Protein AF-A0A392UP34-F1 (afdb_monomer_lite)

Sequence (48 aa):
MEDVSMGMWVERFNHTVSAVQYSHSWKFCQYGCMDGYFTAHYQSPRQM

Foldseek 3Di:
DVLVVVVVVLVVCCVPPHNDDDDDDPLDDPVNPDPNHDDDPHDDPVND

Structure (mmCIF, N/CA/C/O backbone):
data_AF-A0A392UP34-F1
#
_entry.id   AF-A0A392UP34-F1
#
loop_
_atom_site.group_PDB
_atom_site.id
_atom_site.type_symbol
_atom_site.label_atom_id
_atom_site.label_alt_id
_atom_site.label_comp_id
_atom_site.label_asym_id
_atom_site.label_entity_id
_atom_site.label_seq_id
_atom_site.pdbx_PDB_ins_code
_atom_site.Cartn_x
_atom_site.Cartn_y
_atom_site.Cartn_z
_atom_site.occupancy
_atom_site.B_iso_or_equiv
_atom_site.auth_seq_id
_atom_site.auth_comp_id
_atom_site.auth_asym_id
_atom_site.auth_atom_id
_atom_site.pdbx_PDB_model_num
ATOM 1 N N . MET A 1 1 ? 1.658 12.627 2.017 1.00 66.38 1 MET A N 1
ATOM 2 C CA . MET A 1 1 ? 1.017 12.195 3.282 1.00 66.38 1 MET A CA 1
ATOM 3 C C . MET A 1 1 ? -0.095 11.167 3.041 1.00 66.38 1 MET A C 1
ATOM 5 O O . MET A 1 1 ? -0.478 10.477 3.976 1.00 66.38 1 MET A O 1
ATOM 9 N N . GLU A 1 2 ? -0.564 11.009 1.799 1.00 76.12 2 GLU A N 1
ATOM 10 C CA . GLU A 1 2 ? -1.617 10.059 1.408 1.00 76.12 2 GLU A CA 1
ATOM 11 C C . GLU A 1 2 ? -1.225 8.594 1.679 1.00 76.12 2 GLU A C 1
ATOM 13 O O . GLU A 1 2 ? -1.994 7.841 2.274 1.00 76.12 2 GLU A O 1
ATOM 18 N N . ASP A 1 3 ? 0.020 8.215 1.384 1.00 73.81 3 ASP A N 1
ATOM 19 C CA . ASP A 1 3 ? 0.533 6.859 1.627 1.00 73.81 3 ASP A CA 1
ATOM 20 C C . ASP A 1 3 ? 0.583 6.474 3.114 1.00 73.81 3 ASP A C 1
ATOM 22 O O . ASP A 1 3 ? 0.319 5.328 3.484 1.00 73.81 3 ASP A O 1
ATOM 26 N N . VAL A 1 4 ? 0.855 7.448 3.992 1.00 80.69 4 VAL A N 1
ATOM 27 C CA . VAL A 1 4 ? 0.819 7.256 5.452 1.00 80.69 4 VAL A CA 1
ATOM 28 C C . VAL A 1 4 ? -0.620 7.056 5.920 1.00 80.69 4 VAL A C 1
ATOM 30 O O . VAL A 1 4 ? -0.892 6.156 6.714 1.00 80.69 4 VAL A O 1
ATOM 33 N N . SER A 1 5 ? -1.560 7.859 5.408 1.00 86.31 5 SER A N 1
ATOM 34 C CA . SER A 1 5 ? -2.978 7.698 5.744 1.00 86.31 5 SER A CA 1
ATOM 35 C C . SER A 1 5 ? -3.550 6.367 5.263 1.00 86.31 5 SER A C 1
ATOM 37 O O . SER A 1 5 ? -4.315 5.746 5.999 1.00 86.31 5 SER A O 1
ATOM 39 N N . MET A 1 6 ? -3.125 5.888 4.090 1.00 86.44 6 MET A N 1
ATOM 40 C CA . MET A 1 6 ? -3.512 4.570 3.590 1.00 86.44 6 MET A CA 1
ATOM 41 C C . MET A 1 6 ? -2.975 3.460 4.496 1.00 86.44 6 MET A C 1
ATOM 43 O O . MET A 1 6 ? -3.727 2.555 4.844 1.00 86.44 6 MET A O 1
ATOM 47 N N . GLY A 1 7 ? -1.725 3.564 4.961 1.00 86.56 7 GLY A N 1
ATOM 48 C CA . GLY A 1 7 ? -1.155 2.618 5.926 1.00 86.56 7 GLY A CA 1
ATOM 49 C C . GLY A 1 7 ? -1.947 2.546 7.237 1.00 86.56 7 GLY A C 1
ATOM 50 O O . GLY A 1 7 ? -2.341 1.459 7.661 1.00 86.56 7 GLY A O 1
ATOM 51 N N . MET A 1 8 ? -2.263 3.700 7.836 1.00 90.00 8 MET A N 1
ATOM 52 C CA . MET A 1 8 ? -3.073 3.761 9.064 1.00 90.00 8 MET A CA 1
ATOM 53 C C . MET A 1 8 ? -4.490 3.210 8.862 1.00 90.00 8 MET A C 1
ATOM 55 O O . MET A 1 8 ? -5.070 2.610 9.768 1.00 90.00 8 MET A O 1
ATOM 59 N N . TRP A 1 9 ? -5.077 3.423 7.683 1.00 92.25 9 TRP A N 1
ATOM 60 C CA . TRP A 1 9 ? -6.396 2.886 7.369 1.00 92.25 9 TRP A CA 1
ATOM 61 C C . TRP A 1 9 ? -6.371 1.361 7.220 1.00 92.25 9 TRP A C 1
ATOM 63 O O . TRP A 1 9 ? -7.226 0.692 7.799 1.00 92.25 9 TRP A O 1
ATOM 73 N N . VAL A 1 10 ? -5.377 0.807 6.516 1.00 89.81 10 VAL A N 1
ATOM 74 C CA . VAL A 1 10 ? -5.207 -0.648 6.353 1.00 89.81 10 VAL A CA 1
ATOM 75 C C . VAL A 1 10 ? -5.023 -1.330 7.708 1.00 89.81 10 VAL A C 1
ATOM 77 O O . VAL A 1 10 ? -5.648 -2.360 7.960 1.00 89.81 10 VAL A O 1
ATOM 80 N N . GLU A 1 11 ? -4.232 -0.736 8.606 1.00 91.38 11 GLU A N 1
ATOM 81 C CA . GLU A 1 11 ? -4.069 -1.223 9.979 1.00 91.38 11 GLU A CA 1
ATOM 82 C C . GLU A 1 11 ? -5.420 -1.276 10.707 1.00 91.38 11 GLU A C 1
ATOM 84 O O . GLU A 1 11 ? -5.831 -2.333 11.191 1.00 91.38 11 GLU A O 1
ATOM 89 N N . ARG A 1 12 ? -6.168 -0.166 10.720 1.00 94.12 12 ARG A N 1
ATOM 90 C CA . ARG A 1 12 ? -7.494 -0.118 11.357 1.00 94.12 12 ARG A CA 1
ATOM 91 C C . ARG A 1 12 ? -8.460 -1.132 10.753 1.00 94.12 12 ARG A C 1
ATOM 93 O O . ARG A 1 12 ? -9.155 -1.816 11.501 1.00 94.12 12 ARG A O 1
ATOM 100 N N . PHE A 1 13 ? -8.508 -1.252 9.430 1.00 94.31 13 PHE A N 1
ATOM 101 C CA . PHE A 1 13 ? -9.386 -2.187 8.727 1.00 94.31 13 PHE A CA 1
ATOM 102 C C . PHE A 1 13 ? -9.076 -3.647 9.083 1.00 94.31 13 PHE A C 1
ATOM 104 O O . PHE A 1 13 ? -9.999 -4.413 9.370 1.00 94.31 13 PHE A O 1
ATOM 111 N N . ASN A 1 14 ? -7.789 -4.003 9.156 1.00 93.50 14 ASN A N 1
ATOM 112 C CA . ASN A 1 14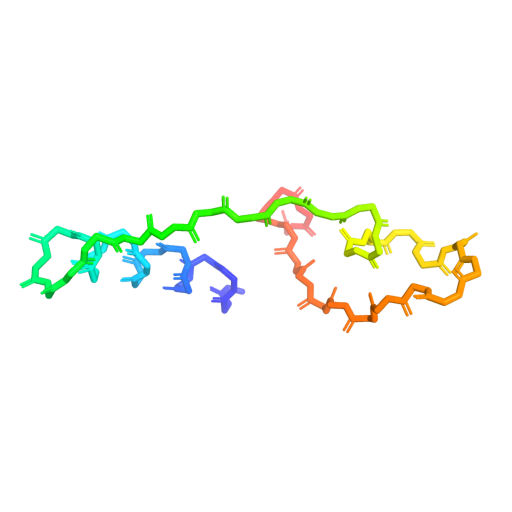 ? -7.334 -5.334 9.556 1.00 93.50 14 ASN A CA 1
ATOM 113 C C . ASN A 1 14 ? -7.816 -5.717 10.965 1.00 93.50 14 ASN A C 1
ATOM 115 O O . ASN A 1 14 ? -8.169 -6.867 11.215 1.00 93.50 14 ASN A O 1
ATOM 119 N N . HIS A 1 15 ? 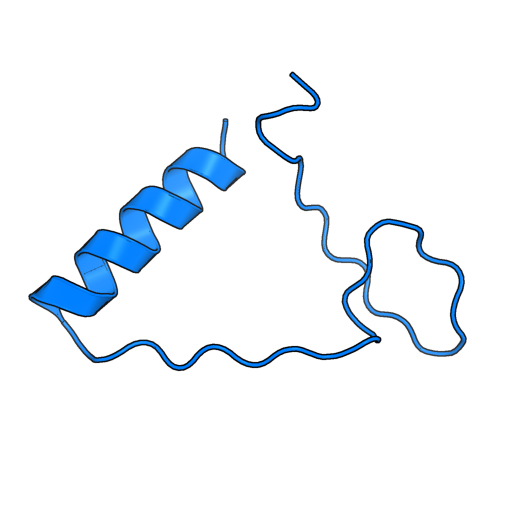-7.853 -4.743 11.879 1.00 92.50 15 HIS A N 1
ATOM 120 C CA . HIS A 1 15 ? -8.276 -4.951 13.264 1.00 92.50 15 HIS A CA 1
ATOM 121 C C . HIS A 1 15 ? -9.792 -4.885 13.486 1.00 92.50 15 HIS A C 1
ATOM 123 O O . HIS A 1 15 ? -10.271 -5.429 14.478 1.00 92.50 15 HIS A O 1
ATOM 129 N N . THR A 1 16 ? -10.544 -4.204 12.617 1.00 94.62 16 THR A N 1
ATOM 130 C CA . THR A 1 16 ? -11.956 -3.871 12.888 1.00 94.62 16 THR A CA 1
ATOM 131 C C . THR A 1 16 ? -12.956 -4.525 11.947 1.00 94.62 16 THR A C 1
ATOM 133 O O . THR A 1 16 ? -14.088 -4.759 12.362 1.00 94.62 16 THR A O 1
ATOM 136 N N . VAL A 1 17 ? -12.572 -4.824 10.703 1.00 95.62 17 VAL A N 1
ATOM 137 C CA . VAL A 1 17 ? -13.5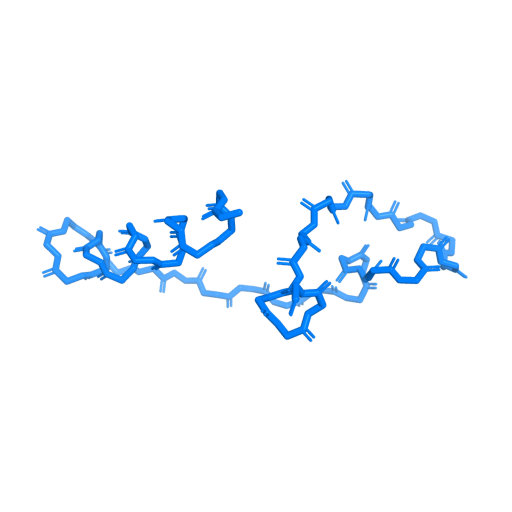10 -5.297 9.674 1.00 95.62 17 VAL A CA 1
ATOM 138 C C . VAL A 1 17 ? -13.172 -6.710 9.221 1.00 95.62 17 VAL A C 1
ATOM 140 O O . VAL A 1 17 ? -14.019 -7.597 9.299 1.00 95.62 17 VAL A O 1
ATOM 143 N N . SER A 1 18 ? -11.951 -6.940 8.734 1.00 94.69 18 SER A N 1
ATOM 144 C CA . SER A 1 18 ? -11.546 -8.253 8.217 1.00 94.69 18 SER A CA 1
ATOM 145 C C . SER A 1 18 ? -10.035 -8.358 8.045 1.00 94.69 18 SER A C 1
ATOM 147 O O . SER A 1 18 ? -9.375 -7.353 7.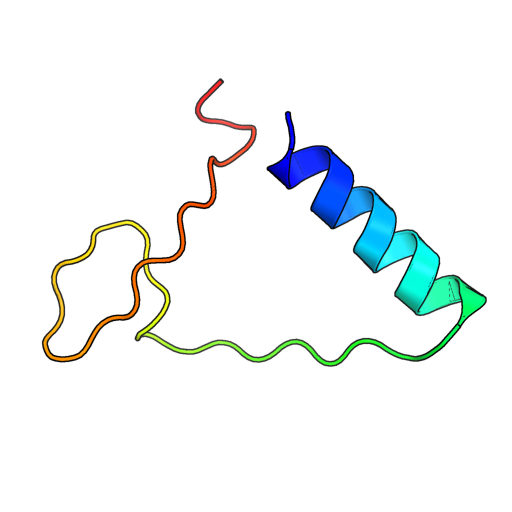790 1.00 94.69 18 SER A O 1
ATOM 149 N N . ALA A 1 19 ? -9.510 -9.584 8.127 1.00 94.12 19 ALA A N 1
ATOM 150 C CA . ALA A 1 19 ? -8.083 -9.849 7.993 1.00 94.12 19 ALA A CA 1
ATOM 151 C C . ALA A 1 19 ? -7.553 -9.467 6.598 1.00 94.12 19 ALA A C 1
ATOM 153 O O . ALA A 1 19 ? -8.031 -9.960 5.574 1.00 94.12 19 ALA A O 1
ATOM 154 N N . VAL A 1 20 ? -6.522 -8.626 6.570 1.00 92.88 20 VAL A N 1
ATOM 155 C CA . VAL A 1 20 ? -5.843 -8.173 5.354 1.00 92.88 20 VAL A CA 1
ATOM 156 C C . VAL A 1 20 ? -4.791 -9.198 4.938 1.00 92.88 20 VAL A C 1
ATOM 158 O O . VAL A 1 20 ? -3.945 -9.602 5.735 1.00 92.88 20 VAL A O 1
ATOM 161 N N . GLN A 1 21 ? -4.824 -9.600 3.668 1.00 92.06 21 GLN A N 1
ATOM 162 C CA . GLN A 1 21 ? -3.816 -10.466 3.058 1.00 92.06 21 GLN A CA 1
ATOM 163 C C . GLN A 1 21 ? -2.821 -9.624 2.259 1.00 92.06 21 GLN A C 1
ATOM 165 O O . GLN A 1 21 ? -3.203 -8.908 1.334 1.00 92.06 21 GLN A O 1
ATOM 170 N N . TYR A 1 22 ? -1.539 -9.739 2.597 1.00 88.06 22 TYR A N 1
ATOM 171 C CA . TYR A 1 22 ? -0.464 -9.042 1.897 1.00 88.06 22 TYR A CA 1
ATOM 172 C C . TYR A 1 22 ? 0.127 -9.945 0.813 1.00 88.06 22 TYR A C 1
ATOM 174 O O . TYR A 1 22 ? 0.594 -11.047 1.098 1.00 88.06 22 TYR A O 1
ATOM 182 N N . SER A 1 23 ? 0.139 -9.467 -0.432 1.00 86.25 23 SER A N 1
ATOM 183 C CA . SER A 1 23 ? 0.781 -10.147 -1.559 1.00 86.25 23 SER A CA 1
ATOM 184 C C . SER A 1 23 ? 1.921 -9.294 -2.096 1.00 86.25 23 SER A C 1
ATOM 186 O O . SER A 1 23 ? 1.756 -8.096 -2.323 1.00 86.25 23 SER A O 1
ATOM 188 N N . HIS A 1 24 ? 3.077 -9.920 -2.298 1.00 83.88 24 HIS A N 1
ATOM 189 C CA . HIS A 1 24 ? 4.268 -9.267 -2.826 1.00 83.88 24 HIS A CA 1
ATOM 190 C C . HIS A 1 24 ? 4.517 -9.766 -4.246 1.00 83.88 24 HIS A C 1
ATOM 192 O O . HIS A 1 24 ? 4.522 -10.969 -4.502 1.00 83.88 24 HIS A O 1
ATOM 198 N N . SER A 1 25 ? 4.735 -8.840 -5.176 1.00 82.38 25 SER A N 1
ATOM 199 C CA . SER A 1 25 ? 5.072 -9.160 -6.559 1.00 82.38 25 SER A CA 1
ATOM 200 C C . SER A 1 25 ? 6.128 -8.195 -7.066 1.00 82.38 25 SER A C 1
ATOM 202 O O . SER A 1 25 ? 6.011 -6.984 -6.892 1.00 82.38 25 SER A O 1
ATOM 204 N N . TRP A 1 26 ? 7.126 -8.740 -7.756 1.00 76.56 26 TRP A N 1
ATOM 205 C CA . TRP A 1 26 ? 8.220 -7.993 -8.381 1.00 76.56 26 TRP A CA 1
ATOM 206 C C . TRP A 1 26 ? 7.747 -6.987 -9.437 1.00 76.56 26 TRP A C 1
ATOM 208 O O . TRP A 1 26 ? 8.486 -6.073 -9.789 1.00 76.56 26 TRP A O 1
ATOM 218 N N . LYS A 1 27 ? 6.501 -7.127 -9.913 1.00 81.88 27 LYS A N 1
ATOM 219 C CA . LYS A 1 27 ? 5.871 -6.173 -10.832 1.00 81.88 27 LYS A CA 1
ATOM 220 C C . LYS A 1 27 ? 5.518 -4.843 -10.162 1.00 81.88 27 LYS A C 1
ATOM 222 O O . LYS A 1 27 ? 5.401 -3.850 -10.869 1.00 81.88 27 LYS A O 1
ATOM 227 N N . PHE A 1 28 ? 5.350 -4.812 -8.838 1.00 78.62 28 PHE A N 1
ATOM 228 C CA . PHE A 1 28 ? 5.097 -3.589 -8.073 1.00 78.62 28 PHE A CA 1
ATOM 229 C C . PHE A 1 28 ?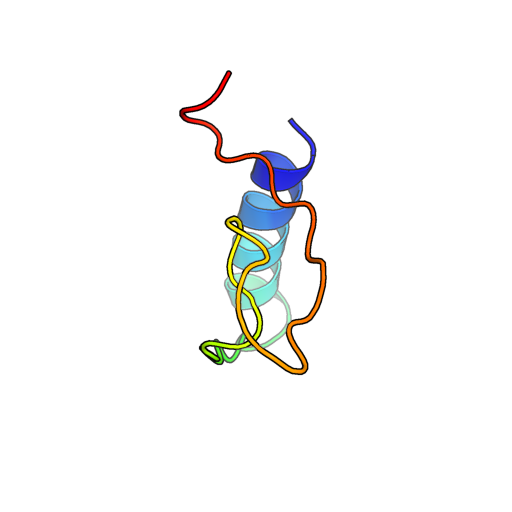 6.411 -3.091 -7.475 1.00 78.62 28 PHE A C 1
ATOM 231 O O . PHE A 1 28 ? 6.735 -3.373 -6.323 1.00 78.62 28 PHE A O 1
ATOM 238 N N . CYS A 1 29 ? 7.192 -2.375 -8.283 1.00 72.44 29 CYS A N 1
ATOM 239 C CA . CYS A 1 29 ? 8.482 -1.843 -7.864 1.00 72.44 29 CYS A CA 1
ATOM 240 C C . CYS A 1 29 ? 8.650 -0.384 -8.293 1.00 72.44 29 CYS A C 1
ATOM 242 O O . CYS A 1 29 ? 8.392 -0.038 -9.444 1.00 72.44 29 CYS A O 1
ATOM 244 N N . GLN A 1 30 ? 9.111 0.471 -7.374 1.00 66.31 30 GLN A N 1
ATOM 245 C CA . GLN A 1 30 ? 9.188 1.926 -7.582 1.00 66.31 30 GLN A CA 1
ATOM 246 C C . GLN A 1 30 ? 10.131 2.352 -8.713 1.00 66.31 30 GLN A C 1
ATOM 248 O O . GLN A 1 30 ? 9.918 3.398 -9.315 1.00 66.31 30 GLN A O 1
ATOM 253 N N . TYR A 1 31 ? 11.159 1.560 -9.023 1.00 71.00 31 TYR A N 1
ATOM 254 C CA . TYR A 1 31 ? 12.151 1.912 -10.044 1.00 71.00 31 TYR A CA 1
ATOM 255 C C . TYR A 1 31 ? 11.695 1.652 -11.488 1.00 71.00 31 TYR A C 1
ATOM 257 O O . TYR A 1 31 ? 12.442 1.963 -12.409 1.00 71.00 31 TYR A O 1
ATOM 265 N N . GLY A 1 32 ? 10.499 1.085 -11.701 1.00 67.25 32 GLY A N 1
ATOM 266 C CA . GLY A 1 32 ? 9.821 1.053 -13.003 1.00 67.25 32 GLY A CA 1
ATOM 267 C C . GLY A 1 32 ? 10.618 0.509 -14.197 1.00 67.25 32 GLY A C 1
ATOM 268 O O . GLY A 1 32 ? 10.477 1.020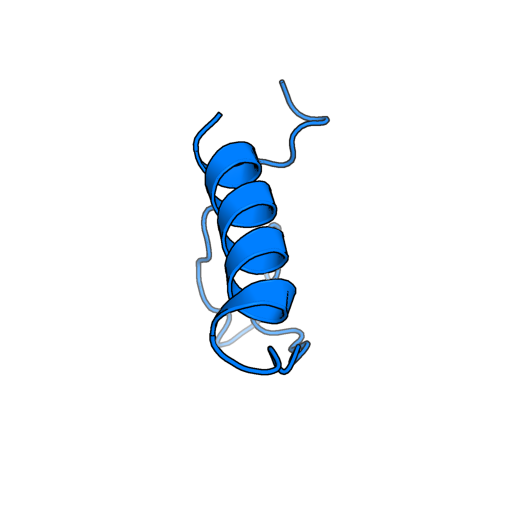 -15.300 1.00 67.25 32 GLY A O 1
ATOM 269 N N . CYS A 1 33 ? 11.479 -0.491 -13.986 1.00 68.50 33 CYS A N 1
ATOM 270 C CA . CYS A 1 33 ? 12.494 -0.898 -14.971 1.00 68.50 33 CYS A CA 1
ATOM 271 C C . CYS A 1 33 ? 12.424 -2.391 -15.364 1.00 68.50 33 CYS A C 1
ATOM 273 O O . CYS A 1 33 ? 13.399 -2.952 -15.853 1.00 68.50 33 CYS A O 1
ATOM 275 N N . MET A 1 34 ? 11.295 -3.070 -15.126 1.00 77.56 34 MET A N 1
ATOM 276 C CA . MET A 1 34 ? 11.111 -4.478 -15.521 1.00 77.56 34 MET A CA 1
ATOM 277 C C . MET A 1 34 ? 10.045 -4.623 -16.600 1.00 77.56 34 MET A C 1
ATOM 279 O O . MET A 1 34 ? 9.052 -3.908 -16.572 1.00 77.56 34 MET A O 1
ATOM 283 N N . ASP A 1 35 ? 10.205 -5.577 -17.517 1.00 80.50 35 ASP A N 1
ATOM 284 C CA . ASP A 1 35 ? 9.189 -5.832 -18.540 1.00 80.50 35 ASP A CA 1
ATOM 285 C C . ASP A 1 35 ? 7.850 -6.262 -17.905 1.00 80.50 35 ASP A C 1
ATOM 287 O O . ASP A 1 35 ? 7.800 -7.119 -17.017 1.00 80.50 35 ASP A O 1
ATOM 291 N N . GLY A 1 36 ? 6.758 -5.613 -18.317 1.00 80.62 36 GLY A N 1
ATOM 292 C CA . GLY A 1 36 ? 5.421 -5.823 -17.752 1.00 80.62 36 GLY A CA 1
ATOM 293 C C . GLY A 1 36 ? 5.232 -5.378 -16.291 1.00 80.62 36 GLY A C 1
ATOM 294 O O . GLY A 1 36 ? 4.381 -5.947 -15.596 1.00 80.62 36 GLY A O 1
ATOM 295 N N . TYR A 1 37 ? 6.016 -4.409 -15.801 1.00 81.00 37 TYR A N 1
ATOM 296 C CA . TYR A 1 37 ? 5.815 -3.812 -14.474 1.00 81.00 37 TYR A CA 1
ATOM 297 C C . TYR A 1 37 ? 4.514 -3.003 -14.382 1.00 81.00 37 TYR A C 1
ATOM 299 O O . TYR A 1 37 ? 4.010 -2.464 -15.368 1.00 81.00 37 TYR A O 1
ATOM 307 N N . PHE A 1 38 ? 3.983 -2.889 -13.167 1.00 79.62 38 PHE A N 1
ATOM 308 C CA . PHE A 1 38 ? 2.848 -2.029 -12.864 1.00 79.62 38 PHE A CA 1
ATOM 309 C C . PHE A 1 38 ? 3.334 -0.752 -12.180 1.00 79.62 38 PHE A C 1
ATOM 311 O O . PHE A 1 38 ? 4.119 -0.793 -11.231 1.00 79.62 38 PHE A O 1
ATOM 318 N N . THR A 1 39 ? 2.839 0.395 -12.640 1.00 73.88 39 THR A N 1
ATOM 319 C CA . THR A 1 39 ? 3.111 1.685 -12.005 1.00 73.88 39 THR A CA 1
ATOM 320 C C . THR A 1 39 ? 2.227 1.831 -10.771 1.00 73.88 39 THR A C 1
ATOM 322 O O . THR A 1 39 ? 1.034 2.110 -10.882 1.00 73.88 39 THR A O 1
ATOM 325 N N . ALA A 1 40 ? 2.808 1.653 -9.591 1.00 71.25 40 ALA A N 1
ATOM 326 C CA . ALA A 1 40 ? 2.193 2.056 -8.334 1.00 71.25 40 ALA A CA 1
ATOM 327 C C . ALA A 1 40 ? 2.949 3.282 -7.817 1.00 71.25 40 ALA A C 1
ATOM 329 O O . ALA A 1 40 ? 4.132 3.196 -7.486 1.00 71.25 40 ALA A O 1
ATOM 330 N N . HIS A 1 41 ? 2.283 4.435 -7.789 1.00 65.94 41 HIS A N 1
ATOM 331 C CA . HIS A 1 41 ? 2.863 5.644 -7.220 1.00 65.94 41 HIS A CA 1
ATOM 332 C C . HIS A 1 41 ? 2.670 5.608 -5.701 1.00 65.94 41 HIS A C 1
ATOM 334 O O . HIS A 1 41 ? 1.647 6.050 -5.192 1.00 65.94 41 HIS A O 1
ATOM 340 N N . TYR A 1 42 ? 3.645 5.026 -5.003 1.00 61.81 42 TYR A N 1
ATOM 341 C CA . TYR A 1 42 ? 3.757 5.072 -3.546 1.00 61.81 42 TYR A CA 1
ATOM 342 C C . TYR A 1 42 ? 4.915 6.004 -3.201 1.00 61.81 42 TYR A C 1
ATOM 344 O O . TYR A 1 42 ? 6.052 5.719 -3.586 1.00 61.81 42 TYR A O 1
ATOM 352 N N . GLN A 1 43 ? 4.661 7.106 -2.502 1.00 56.34 43 GLN A N 1
ATOM 353 C CA . GLN A 1 43 ? 5.715 7.942 -1.936 1.00 56.34 43 GLN A CA 1
ATOM 354 C C . GLN A 1 43 ? 6.073 7.397 -0.558 1.00 56.34 43 GLN A C 1
ATOM 356 O O . GLN A 1 43 ? 5.259 7.381 0.368 1.00 56.34 43 GLN A O 1
ATOM 361 N N . SER A 1 44 ? 7.308 6.918 -0.408 1.00 52.25 44 SER A N 1
ATOM 362 C CA . SER A 1 44 ? 7.735 6.427 0.896 1.00 52.25 44 SER A CA 1
ATOM 363 C C . SER A 1 44 ? 7.799 7.596 1.893 1.00 52.25 44 SER A C 1
ATOM 365 O O . SER A 1 44 ? 8.306 8.663 1.545 1.00 52.25 44 SER A O 1
ATOM 367 N N . PRO A 1 45 ? 7.353 7.425 3.151 1.00 47.06 45 PRO A N 1
ATOM 368 C CA . PRO A 1 45 ? 7.407 8.498 4.151 1.00 47.06 45 PRO A CA 1
ATOM 369 C C . PRO A 1 45 ? 8.828 9.011 4.428 1.00 47.06 45 PRO A C 1
ATOM 371 O O . PRO A 1 45 ? 8.995 10.097 4.962 1.00 47.06 45 PRO A O 1
ATOM 374 N N . ARG A 1 46 ? 9.853 8.224 4.070 1.00 48.62 46 ARG A N 1
ATOM 375 C CA . ARG A 1 46 ? 11.277 8.571 4.185 1.00 48.62 46 ARG A CA 1
ATOM 376 C C . ARG A 1 46 ? 11.813 9.424 3.029 1.00 48.62 46 ARG A C 1
ATOM 378 O O . ARG A 1 46 ? 12.961 9.846 3.096 1.00 48.62 46 ARG A O 1
ATOM 385 N N . GLN A 1 47 ? 11.033 9.618 1.969 1.00 51.31 47 GLN A N 1
ATOM 386 C CA . GLN A 1 47 ? 11.353 10.506 0.846 1.00 51.31 47 GLN A CA 1
ATOM 387 C C . GLN A 1 47 ? 10.645 11.870 0.959 1.00 51.31 47 GLN A C 1
ATOM 389 O O . GLN A 1 47 ? 10.652 12.629 -0.008 1.00 51.31 47 GLN A O 1
ATOM 394 N N . MET A 1 48 ? 10.052 12.168 2.125 1.00 43.28 48 MET A N 1
ATOM 395 C CA . MET A 1 48 ? 9.631 13.512 2.539 1.00 43.28 48 MET A CA 1
ATOM 396 C C . MET A 1 48 ? 10.682 14.157 3.434 1.00 43.28 48 MET A C 1
ATOM 398 O O . MET A 1 48 ? 11.236 13.434 4.292 1.00 43.28 48 MET A O 1
#

Organism: NCBI:txid97028

Secondary structure (DSSP, 8-state):
-HHHHHHHHHHHHHHHT-PPPP---TTB-TT--STT-B------GGG-

Radius of gyration: 13.15 Å; chains: 1; bounding box: 26×24×32 Å

pLDDT: mean 78.17, std 14.13, range [43.28, 95.62]